Protein AF-A0A7Y3FKX3-F1 (afdb_monomer)

pLDDT: mean 92.71, std 7.8, range [54.56, 98.12]

Secondary structure (DSSP, 8-state):
-PPP-SS--HHHHHHHHT-S-EEEEE--SSSSSPPEEEEE--TTSEEE-SSS-EEE-----TT-HHHHHHHHH-EEEEEEE-SSSS--EEEEEEE---

Structure (mmCIF, N/CA/C/O backbone):
data_AF-A0A7Y3FKX3-F1
#
_entry.id   AF-A0A7Y3FKX3-F1
#
loop_
_atom_site.group_PDB
_atom_site.id
_atom_site.type_symbol
_atom_site.label_atom_id
_atom_site.label_alt_id
_atom_site.label_comp_id
_atom_site.label_asym_id
_atom_site.label_entity_id
_atom_site.label_seq_id
_atom_site.pdbx_PDB_ins_code
_atom_site.Cartn_x
_atom_site.Cartn_y
_atom_site.Cartn_z
_atom_site.occupancy
_atom_site.B_iso_or_equiv
_atom_site.auth_seq_id
_atom_site.auth_comp_id
_atom_site.auth_asym_id
_atom_site.auth_atom_id
_atom_site.pdbx_PDB_model_num
ATOM 1 N N . MET A 1 1 ? 10.418 -5.904 18.508 1.00 62.41 1 MET A N 1
ATOM 2 C CA . MET A 1 1 ? 10.493 -6.818 17.346 1.00 62.41 1 MET A CA 1
ATOM 3 C C . MET A 1 1 ? 9.145 -6.772 16.635 1.00 62.41 1 MET A C 1
ATOM 5 O O . MET A 1 1 ? 8.134 -6.695 17.326 1.00 62.41 1 MET A O 1
ATOM 9 N N . ALA A 1 2 ? 9.111 -6.698 15.302 1.00 84.75 2 ALA A N 1
ATOM 10 C CA . ALA A 1 2 ? 7.844 -6.645 14.566 1.00 84.75 2 ALA A CA 1
ATOM 11 C C . ALA A 1 2 ? 7.113 -7.995 14.665 1.00 84.75 2 ALA A C 1
ATOM 13 O O . ALA A 1 2 ? 7.761 -9.039 14.673 1.00 84.75 2 ALA A O 1
ATOM 14 N N . LYS A 1 3 ? 5.780 -7.971 14.762 1.00 92.81 3 LYS A N 1
ATOM 15 C CA . LYS A 1 3 ? 4.945 -9.178 14.762 1.00 92.81 3 LYS A CA 1
ATOM 16 C C . LYS A 1 3 ? 4.400 -9.414 13.356 1.00 92.81 3 LYS A C 1
ATOM 18 O O . LYS A 1 3 ? 3.766 -8.520 12.800 1.00 92.81 3 LYS A O 1
ATOM 23 N N . THR A 1 4 ? 4.618 -10.613 12.831 1.00 94.56 4 THR A N 1
ATOM 24 C CA . THR A 1 4 ? 3.980 -11.090 11.599 1.00 94.56 4 THR A CA 1
ATOM 25 C C . THR A 1 4 ? 2.618 -11.695 11.933 1.00 94.56 4 THR A C 1
ATOM 27 O O . THR A 1 4 ? 2.435 -12.277 13.004 1.00 94.56 4 THR A O 1
ATOM 30 N N . PHE A 1 5 ? 1.658 -11.524 11.031 1.00 93.56 5 PHE A N 1
ATOM 31 C CA . PHE A 1 5 ? 0.312 -12.079 11.134 1.00 93.56 5 PHE A CA 1
ATOM 32 C C . PHE A 1 5 ? 0.026 -12.889 9.870 1.00 93.56 5 PHE A C 1
ATOM 34 O O . PHE A 1 5 ? 0.423 -12.469 8.786 1.00 93.56 5 PHE A O 1
ATOM 41 N N . ASP A 1 6 ? -0.692 -14.003 10.002 1.00 92.12 6 ASP A N 1
ATOM 42 C CA . ASP A 1 6 ? -1.045 -14.867 8.865 1.00 92.12 6 ASP A CA 1
ATOM 43 C C . ASP A 1 6 ? -2.198 -14.315 8.008 1.00 92.12 6 ASP A C 1
ATOM 45 O O . ASP A 1 6 ? -2.530 -14.897 6.972 1.00 92.12 6 ASP A O 1
ATOM 49 N N . GLY A 1 7 ? -2.820 -13.214 8.446 1.00 95.06 7 GLY A N 1
ATOM 50 C CA . GLY A 1 7 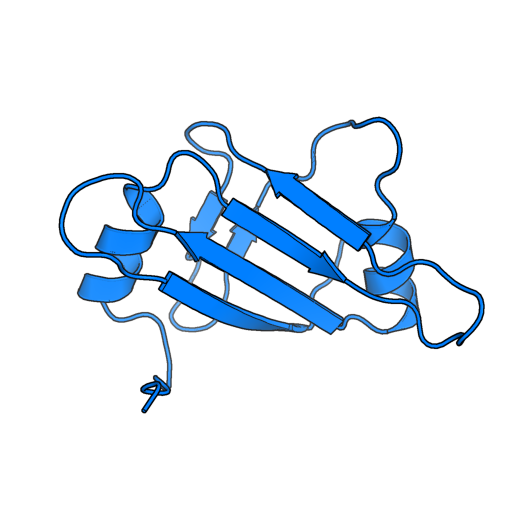? -3.924 -12.550 7.762 1.00 95.06 7 GLY A CA 1
ATOM 51 C C . GLY A 1 7 ? -4.502 -11.355 8.528 1.00 95.06 7 GLY A C 1
ATOM 52 O O . GLY A 1 7 ? -4.039 -10.981 9.616 1.00 95.06 7 GLY A O 1
ATOM 53 N N . PHE A 1 8 ? -5.536 -10.748 7.952 1.00 96.94 8 PHE A N 1
ATOM 54 C CA . PHE A 1 8 ? -6.210 -9.564 8.480 1.00 96.94 8 PHE A CA 1
ATOM 55 C C . PHE A 1 8 ? -7.230 -9.904 9.572 1.00 96.94 8 PHE A C 1
ATOM 57 O O . PHE A 1 8 ? -8.416 -10.087 9.313 1.00 96.94 8 PHE A O 1
ATOM 64 N N . SER A 1 9 ? -6.785 -9.895 10.830 1.00 95.44 9 SER A N 1
ATOM 65 C CA . SER A 1 9 ? -7.710 -9.894 11.977 1.00 95.44 9 SER A CA 1
ATOM 66 C C . SER A 1 9 ? -8.609 -8.648 12.000 1.00 95.44 9 SER A C 1
ATOM 68 O O . SER A 1 9 ? -8.194 -7.580 11.540 1.00 95.44 9 SER A O 1
ATOM 70 N N . ASP A 1 10 ? -9.760 -8.723 12.670 1.00 96.06 10 ASP A N 1
ATOM 71 C CA . ASP A 1 10 ? -10.676 -7.582 12.864 1.00 96.06 10 ASP A CA 1
ATOM 72 C C . ASP A 1 10 ? -9.983 -6.345 13.447 1.00 96.06 10 ASP A C 1
ATOM 74 O O . ASP A 1 10 ? -10.253 -5.210 13.059 1.00 96.06 10 ASP A O 1
ATOM 78 N N . LYS A 1 11 ? -9.016 -6.549 14.351 1.00 94.44 11 LYS A N 1
ATOM 79 C CA . LYS A 1 11 ? -8.232 -5.453 14.940 1.00 94.44 11 LYS A CA 1
ATOM 80 C C . LYS A 1 11 ? -7.331 -4.758 13.917 1.00 94.44 11 LYS A C 1
ATOM 82 O O . LYS A 1 11 ? -7.098 -3.556 14.049 1.00 94.44 11 LYS A O 1
ATOM 87 N N . LEU A 1 12 ? -6.794 -5.500 12.944 1.00 95.56 12 LEU A N 1
ATOM 88 C CA . LEU A 1 12 ? -5.994 -4.941 11.852 1.00 95.56 12 LEU A CA 1
ATOM 89 C C . LEU A 1 12 ? -6.888 -4.223 10.845 1.00 95.56 12 LEU A C 1
ATOM 91 O O . LEU A 1 12 ? -6.581 -3.084 10.509 1.00 95.56 12 LEU A O 1
ATOM 95 N N . ARG A 1 13 ? -8.012 -4.836 10.453 1.00 96.25 13 ARG A N 1
ATOM 96 C CA . ARG A 1 13 ? -9.022 -4.226 9.571 1.00 96.25 13 ARG A CA 1
ATOM 97 C C . ARG A 1 13 ? -9.491 -2.883 10.131 1.00 96.25 13 ARG A C 1
ATOM 99 O O . ARG A 1 13 ? -9.282 -1.849 9.512 1.00 96.25 13 ARG A O 1
ATOM 106 N N . ALA A 1 14 ? -9.937 -2.870 11.388 1.00 95.19 14 ALA A N 1
ATOM 107 C CA . ALA A 1 14 ? -10.375 -1.649 12.057 1.00 95.19 14 ALA A CA 1
ATOM 108 C C . ALA A 1 14 ? -9.266 -0.589 12.178 1.00 95.19 14 ALA A C 1
ATOM 110 O O . ALA A 1 14 ? -9.551 0.605 12.215 1.00 95.19 14 ALA A O 1
ATOM 111 N N . PHE A 1 15 ? -7.997 -0.994 12.301 1.00 95.62 15 PHE A N 1
ATOM 112 C CA . PHE A 1 15 ? -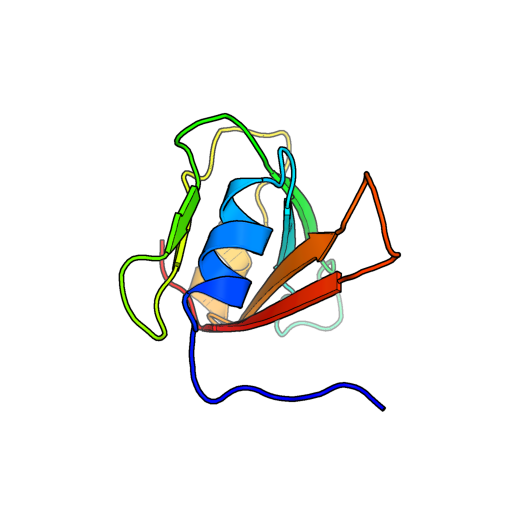6.884 -0.045 12.290 1.00 95.62 15 PHE A CA 1
ATOM 113 C C . PHE A 1 15 ? -6.672 0.564 10.902 1.00 95.62 15 PHE A C 1
ATOM 115 O O . PHE A 1 15 ? -6.519 1.781 10.812 1.00 95.62 15 PHE A O 1
ATOM 122 N N . ILE A 1 16 ? -6.676 -0.265 9.859 1.00 95.31 16 ILE A N 1
ATOM 123 C CA . ILE A 1 16 ? -6.508 0.137 8.461 1.00 95.31 16 ILE A CA 1
ATOM 124 C C . ILE A 1 16 ? -7.623 1.103 8.040 1.00 95.31 16 ILE A C 1
ATOM 126 O O . ILE A 1 16 ? -7.315 2.194 7.567 1.00 95.31 16 ILE A O 1
ATOM 130 N N . ASP A 1 17 ? -8.884 0.781 8.338 1.00 93.38 17 ASP A N 1
ATOM 131 C CA . ASP A 1 17 ? -10.057 1.584 7.949 1.00 93.38 17 ASP A CA 1
ATOM 132 C C . ASP A 1 17 ? -10.067 3.001 8.542 1.00 93.38 17 ASP A C 1
ATOM 134 O O . ASP A 1 17 ? -10.682 3.921 7.999 1.00 93.38 17 ASP A O 1
ATOM 138 N N . ARG A 1 18 ? -9.380 3.211 9.673 1.00 93.88 18 ARG A N 1
ATOM 139 C CA . ARG A 1 18 ? -9.260 4.543 10.283 1.00 93.88 18 ARG A CA 1
ATOM 140 C C . ARG A 1 18 ? -8.248 5.439 9.575 1.00 93.88 18 ARG A C 1
ATOM 142 O O . ARG A 1 18 ? -8.307 6.655 9.762 1.00 93.88 18 ARG A O 1
ATOM 149 N N . GLN A 1 19 ? -7.323 4.882 8.796 1.00 94.94 19 GLN A N 1
ATOM 150 C CA . GLN A 1 19 ? -6.267 5.678 8.182 1.00 94.94 19 GLN A CA 1
ATOM 151 C C . GLN A 1 19 ? -6.790 6.409 6.947 1.00 94.94 19 GLN A C 1
ATOM 153 O O . GLN A 1 19 ? -7.372 5.816 6.045 1.00 94.94 19 GLN A O 1
ATOM 158 N N . LYS A 1 20 ? -6.570 7.726 6.903 1.00 93.12 20 LYS A N 1
ATOM 159 C CA . LYS A 1 20 ? -6.959 8.573 5.761 1.00 93.12 20 LYS A CA 1
ATOM 160 C C . LYS A 1 20 ? -5.957 8.521 4.609 1.00 93.12 20 LYS A C 1
ATOM 162 O O . LYS A 1 20 ? -6.300 8.875 3.487 1.00 93.12 20 LYS A O 1
ATOM 167 N N . VAL A 1 21 ? -4.735 8.087 4.901 1.00 94.81 21 VAL A N 1
ATOM 168 C CA . VAL A 1 21 ? -3.638 7.945 3.949 1.00 94.81 21 VAL A CA 1
ATOM 169 C C . VAL A 1 21 ? -2.924 6.620 4.196 1.00 94.81 21 VAL A C 1
ATOM 171 O O . VAL A 1 21 ? -2.768 6.178 5.337 1.00 94.81 21 VAL A O 1
ATOM 174 N N . PHE A 1 22 ? -2.477 6.002 3.115 1.00 95.81 22 PHE A N 1
ATOM 175 C CA . PHE A 1 22 ? -1.593 4.849 3.090 1.00 95.81 22 PHE A CA 1
ATOM 176 C C . PHE A 1 22 ? -0.490 5.092 2.063 1.00 95.81 22 PHE A C 1
ATOM 178 O O . PHE A 1 22 ? -0.589 5.969 1.209 1.00 95.81 22 PHE A O 1
ATOM 185 N N . PHE A 1 23 ? 0.594 4.338 2.164 1.00 96.31 23 PHE A N 1
ATOM 186 C CA . PHE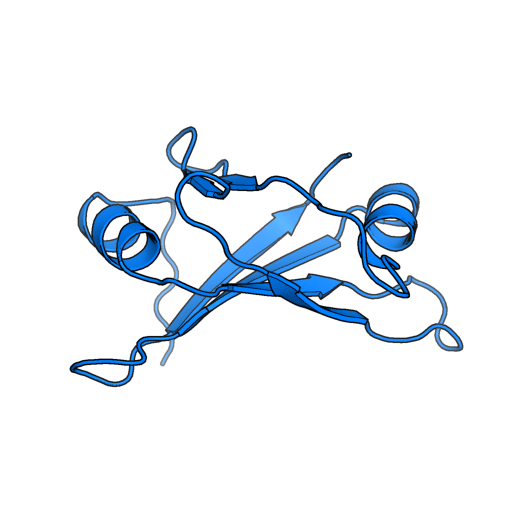 A 1 23 ? 1.768 4.513 1.320 1.00 96.31 23 PHE A CA 1
ATOM 187 C C . PHE A 1 23 ? 1.984 3.258 0.498 1.00 96.31 23 PHE A C 1
ATOM 189 O O . PHE A 1 23 ? 2.055 2.165 1.056 1.00 96.31 23 PHE A O 1
ATOM 196 N N . VAL A 1 24 ? 2.102 3.422 -0.813 1.00 96.00 24 VAL A N 1
ATOM 197 C CA . VAL A 1 24 ? 2.392 2.329 -1.739 1.00 96.00 24 VAL A CA 1
ATOM 198 C C . VAL A 1 24 ? 3.840 2.443 -2.175 1.00 96.00 24 VAL A C 1
ATOM 200 O O . VAL A 1 24 ? 4.242 3.483 -2.697 1.00 96.00 24 VAL A O 1
ATOM 203 N N . ALA A 1 25 ? 4.606 1.379 -1.957 1.00 96.94 25 ALA A N 1
ATOM 204 C CA . ALA A 1 25 ? 5.991 1.263 -2.376 1.00 96.94 25 ALA A CA 1
ATOM 205 C C . ALA A 1 25 ? 6.154 0.125 -3.388 1.00 96.94 25 ALA A C 1
ATOM 207 O O . ALA A 1 25 ? 5.677 -0.990 -3.163 1.00 96.94 25 ALA A O 1
ATOM 208 N N . THR A 1 26 ? 6.864 0.407 -4.477 1.00 96.62 26 THR A N 1
ATOM 209 C CA . THR A 1 26 ? 7.243 -0.560 -5.518 1.00 96.62 26 THR A CA 1
ATOM 210 C C . THR A 1 26 ? 8.655 -0.255 -6.011 1.00 96.62 26 THR A C 1
ATOM 212 O O . THR A 1 26 ? 9.172 0.843 -5.798 1.00 96.62 26 THR A O 1
ATOM 215 N N . ALA A 1 27 ? 9.301 -1.223 -6.652 1.00 96.62 27 ALA A N 1
ATOM 216 C CA . ALA A 1 27 ? 10.615 -1.030 -7.252 1.00 96.62 27 ALA A CA 1
ATOM 217 C C . ALA A 1 27 ? 10.764 -1.906 -8.504 1.00 96.62 27 ALA A C 1
ATOM 219 O O . ALA A 1 27 ? 10.244 -3.033 -8.510 1.00 96.62 27 ALA A O 1
ATOM 220 N N . PRO A 1 28 ? 11.499 -1.434 -9.521 1.00 96.44 28 PRO A N 1
ATOM 221 C CA . PRO A 1 28 ? 11.804 -2.229 -10.698 1.00 96.44 28 PRO A CA 1
ATOM 222 C C . PRO A 1 28 ? 12.824 -3.332 -10.364 1.00 96.44 28 PRO A C 1
ATOM 224 O O . PRO A 1 28 ? 13.398 -3.375 -9.269 1.00 96.44 28 PRO A O 1
ATOM 227 N N . LEU A 1 29 ? 13.031 -4.265 -11.293 1.00 96.25 29 LEU A N 1
ATOM 228 C CA . LEU A 1 29 ? 14.114 -5.254 -11.222 1.00 96.25 29 LEU A CA 1
ATOM 229 C C . LEU A 1 29 ? 15.467 -4.647 -11.611 1.00 96.25 29 LEU A C 1
ATOM 231 O O . LEU A 1 29 ? 16.495 -5.060 -11.071 1.00 96.25 29 LEU A O 1
ATOM 235 N N . GLY A 1 30 ? 15.460 -3.680 -12.533 1.00 94.81 30 GLY A N 1
ATOM 236 C CA . GLY A 1 30 ? 16.648 -2.942 -12.957 1.00 94.81 30 GLY A CA 1
ATOM 237 C C . GLY A 1 30 ? 17.229 -2.083 -11.833 1.00 94.81 30 GLY A C 1
ATOM 238 O O . GLY A 1 30 ? 16.500 -1.463 -11.060 1.00 94.81 30 GLY A O 1
ATOM 239 N N . SER A 1 31 ? 18.558 -2.038 -11.739 1.00 93.88 31 SER A N 1
ATOM 240 C CA . SER A 1 31 ? 19.277 -1.250 -10.726 1.00 93.88 31 SER A CA 1
ATOM 241 C C . SER A 1 31 ? 19.349 0.248 -11.037 1.00 93.88 31 SER A C 1
ATOM 243 O O . SER A 1 31 ? 19.741 1.034 -10.180 1.00 93.88 31 SER A O 1
ATOM 245 N N . ASP A 1 32 ? 19.039 0.627 -12.272 1.00 93.94 32 ASP A N 1
ATOM 246 C CA . ASP A 1 32 ? 18.999 1.994 -12.791 1.00 93.94 32 ASP A CA 1
ATOM 247 C C . ASP A 1 32 ? 17.617 2.651 -12.650 1.00 93.94 32 ASP A C 1
ATOM 249 O O . ASP A 1 32 ? 17.511 3.877 -12.682 1.00 93.94 32 ASP A O 1
ATOM 253 N N . GLY A 1 33 ? 16.566 1.849 -12.460 1.00 90.38 33 GLY A N 1
ATOM 254 C CA . GLY A 1 33 ? 15.208 2.334 -12.250 1.00 90.38 33 GLY A CA 1
ATOM 255 C C . GLY A 1 33 ? 14.973 2.918 -10.850 1.00 90.38 33 GLY A C 1
ATOM 256 O O . GLY A 1 33 ? 15.701 2.657 -9.889 1.00 90.38 33 GLY A O 1
ATOM 257 N N . HIS A 1 34 ? 13.922 3.727 -10.717 1.00 91.69 34 HIS A N 1
ATOM 258 C CA . HIS A 1 34 ? 13.612 4.415 -9.466 1.00 91.69 34 HIS A CA 1
ATOM 259 C C . HIS A 1 34 ? 12.753 3.565 -8.530 1.00 91.69 34 HIS A C 1
ATOM 261 O O . HIS A 1 34 ? 11.719 3.024 -8.915 1.00 91.69 34 HIS A O 1
ATOM 267 N N . VAL A 1 35 ? 13.120 3.532 -7.248 1.00 95.06 35 VAL A N 1
ATOM 268 C CA . VAL A 1 35 ? 12.185 3.099 -6.204 1.00 95.06 35 VAL A CA 1
ATOM 269 C C . VAL A 1 35 ? 11.031 4.096 -6.161 1.00 95.06 35 VAL A C 1
ATOM 271 O O . VAL A 1 35 ? 11.249 5.294 -5.984 1.00 95.06 35 VAL A O 1
ATOM 274 N N . ASN A 1 36 ? 9.806 3.596 -6.290 1.00 93.88 36 ASN A N 1
ATOM 275 C CA . ASN A 1 36 ? 8.609 4.417 -6.234 1.00 93.88 36 ASN A CA 1
ATOM 276 C C . ASN A 1 36 ? 7.961 4.333 -4.849 1.00 93.88 36 ASN A C 1
ATOM 278 O O . ASN A 1 36 ? 7.780 3.246 -4.295 1.00 93.88 36 ASN A O 1
ATOM 282 N N . LEU A 1 37 ? 7.569 5.486 -4.312 1.00 94.56 37 LEU A N 1
ATOM 283 C CA . LEU A 1 37 ? 6.813 5.614 -3.071 1.00 94.56 37 LEU A CA 1
ATOM 284 C C . LEU A 1 37 ? 5.782 6.724 -3.243 1.00 94.56 37 LEU A C 1
ATOM 286 O O . LEU A 1 37 ? 6.137 7.873 -3.484 1.00 94.56 37 LEU A O 1
ATOM 290 N N . SER A 1 38 ? 4.504 6.393 -3.085 1.00 91.81 38 SER A N 1
ATOM 291 C CA . SER A 1 38 ? 3.418 7.360 -3.248 1.00 91.81 38 SER A CA 1
ATOM 292 C C . SER A 1 38 ? 2.447 7.314 -2.070 1.00 91.81 38 SER A C 1
ATOM 294 O O . SER A 1 38 ? 1.992 6.222 -1.711 1.00 91.81 38 SER A O 1
ATOM 296 N N . PRO A 1 39 ? 2.074 8.470 -1.484 1.00 93.38 39 PRO A N 1
ATOM 297 C CA . PRO A 1 39 ? 0.905 8.537 -0.627 1.00 93.38 39 PRO A CA 1
ATOM 298 C C . PRO A 1 39 ? -0.350 8.361 -1.487 1.00 93.38 39 PRO A C 1
ATOM 300 O O . PRO A 1 39 ? -0.488 8.944 -2.563 1.00 93.38 39 PRO A O 1
ATOM 303 N N . LYS A 1 40 ? -1.271 7.541 -1.003 1.00 92.88 40 LYS A N 1
ATOM 304 C CA . LYS A 1 40 ? -2.586 7.295 -1.584 1.00 92.88 40 LYS A CA 1
ATOM 305 C C . LYS A 1 40 ? -3.612 7.421 -0.468 1.00 92.88 40 LYS A C 1
ATOM 307 O O . LYS A 1 40 ? -3.304 7.212 0.703 1.00 92.88 40 LYS A O 1
ATOM 312 N N . GLY A 1 41 ? -4.832 7.791 -0.812 1.00 86.50 41 GLY A N 1
ATOM 313 C CA . GLY A 1 41 ? -5.862 7.992 0.193 1.00 86.50 41 GLY A CA 1
ATOM 314 C C . GLY A 1 41 ? -7.013 8.809 -0.348 1.00 86.50 41 GLY A C 1
ATOM 315 O O . GLY A 1 41 ? -6.811 9.796 -1.045 1.00 86.50 41 GLY A O 1
ATOM 316 N N . LEU A 1 42 ? -8.212 8.349 -0.038 1.00 87.62 42 LEU A N 1
ATOM 317 C CA . LEU A 1 42 ? -9.499 9.008 -0.187 1.00 87.62 42 LEU A CA 1
ATOM 318 C C . LEU A 1 42 ? -10.504 8.057 0.483 1.00 87.62 42 LEU A C 1
ATOM 320 O O . LEU A 1 42 ? -10.304 6.839 0.512 1.00 87.62 42 LEU A O 1
ATOM 324 N N . ALA A 1 43 ? -11.564 8.586 1.090 1.00 87.62 43 ALA A N 1
ATOM 325 C CA . ALA A 1 43 ? -12.569 7.720 1.701 1.00 87.62 43 ALA A CA 1
ATOM 326 C C . ALA A 1 43 ? -13.198 6.804 0.632 1.00 87.62 43 ALA A C 1
ATOM 328 O O . ALA A 1 43 ? -13.604 7.281 -0.424 1.00 87.62 43 ALA A O 1
ATOM 329 N N . GLY A 1 44 ? -13.270 5.499 0.910 1.00 89.81 44 GLY A N 1
ATOM 330 C CA . GLY A 1 44 ? -13.867 4.511 0.004 1.00 89.81 44 GLY A CA 1
ATOM 331 C C . GLY A 1 44 ? -12.955 4.004 -1.118 1.00 89.81 44 GLY A C 1
ATOM 332 O O . GLY A 1 44 ? -13.426 3.279 -1.985 1.00 89.81 44 GLY A O 1
ATOM 333 N N . THR A 1 45 ? -11.664 4.351 -1.122 1.00 92.62 45 THR A N 1
ATOM 334 C CA . THR A 1 45 ? -10.740 3.969 -2.209 1.00 92.62 45 THR A CA 1
ATOM 335 C C . THR A 1 45 ? -9.728 2.910 -1.810 1.00 92.62 45 THR A C 1
ATOM 337 O O . THR A 1 45 ? -8.775 2.668 -2.545 1.00 92.62 45 THR A O 1
ATOM 340 N N . PHE A 1 46 ? -9.912 2.310 -0.640 1.00 95.56 46 PHE A N 1
ATOM 341 C CA . PHE A 1 46 ? -9.147 1.185 -0.129 1.00 95.56 46 PHE A CA 1
ATOM 342 C C . PHE A 1 46 ? -10.121 0.206 0.529 1.00 95.56 46 PHE A C 1
ATOM 344 O O . PHE A 1 46 ? -11.042 0.641 1.222 1.00 95.56 46 PHE A O 1
ATOM 351 N N . ALA A 1 47 ? -9.907 -1.094 0.341 1.00 95.56 47 ALA A N 1
ATOM 352 C CA . ALA A 1 47 ? -10.676 -2.145 0.988 1.00 95.56 47 ALA A CA 1
ATOM 353 C C . ALA A 1 47 ? -9.799 -3.359 1.317 1.00 95.56 47 ALA A C 1
ATOM 355 O O . ALA A 1 47 ? -8.931 -3.749 0.536 1.00 95.56 47 ALA A O 1
ATOM 356 N N . VAL A 1 48 ? -10.073 -3.993 2.457 1.00 96.88 48 VAL A N 1
ATOM 357 C CA . VAL A 1 48 ? -9.605 -5.353 2.748 1.00 96.88 48 VAL A CA 1
ATOM 358 C C . VAL A 1 48 ? -10.683 -6.324 2.262 1.00 96.88 48 VAL A C 1
ATOM 360 O O . VAL A 1 48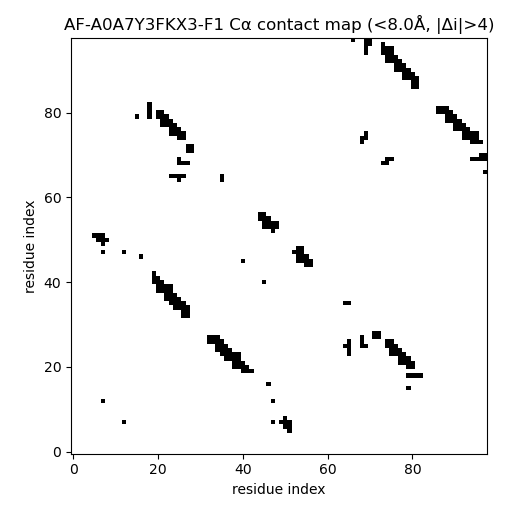 ? -11.760 -6.377 2.852 1.00 96.88 48 VAL A O 1
ATOM 363 N N . LEU A 1 49 ? -10.411 -7.059 1.181 1.00 96.50 49 LEU A N 1
ATOM 364 C CA . LEU A 1 49 ? -11.403 -7.896 0.494 1.00 96.50 49 LEU A CA 1
ATOM 365 C C . LEU A 1 49 ? -11.648 -9.229 1.211 1.00 96.50 49 LEU A C 1
ATOM 367 O O . LEU A 1 49 ? -12.787 -9.662 1.346 1.00 96.50 49 LEU A O 1
ATOM 371 N N . ASP A 1 50 ? -10.583 -9.854 1.708 1.00 96.25 50 ASP A N 1
ATOM 372 C CA . ASP A 1 50 ? -10.623 -11.113 2.457 1.00 96.25 50 ASP A CA 1
ATOM 373 C C . ASP A 1 50 ? -9.471 -11.151 3.478 1.00 96.25 50 ASP A C 1
ATOM 375 O O . ASP A 1 50 ? -8.937 -10.106 3.848 1.00 96.25 50 ASP A O 1
ATOM 379 N N . ASP A 1 51 ? -9.127 -12.309 4.038 1.00 96.50 51 ASP A N 1
ATOM 380 C CA . ASP A 1 51 ? -8.091 -12.422 5.074 1.00 96.50 51 ASP A CA 1
ATOM 381 C C . ASP A 1 51 ? -6.660 -12.165 4.580 1.00 96.50 51 ASP A C 1
ATOM 383 O O . ASP A 1 51 ? -5.759 -12.006 5.407 1.00 96.50 51 ASP A O 1
ATOM 387 N N . ARG A 1 52 ? -6.429 -12.090 3.267 1.00 96.69 52 ARG A N 1
ATOM 388 C CA . ARG A 1 52 ? -5.106 -11.908 2.645 1.00 96.69 52 ARG A CA 1
ATOM 389 C C . ARG A 1 52 ? -5.087 -10.951 1.457 1.00 96.69 52 ARG A C 1
ATOM 391 O O . ARG A 1 52 ? -4.001 -10.605 0.999 1.00 96.69 52 ARG A O 1
ATOM 398 N N . THR A 1 53 ? -6.241 -10.471 1.015 1.00 97.56 53 THR A N 1
ATOM 399 C CA . THR A 1 53 ? -6.364 -9.619 -0.166 1.00 97.56 53 THR A CA 1
ATOM 400 C C . THR A 1 53 ? -6.795 -8.209 0.213 1.00 97.56 53 THR A C 1
ATOM 402 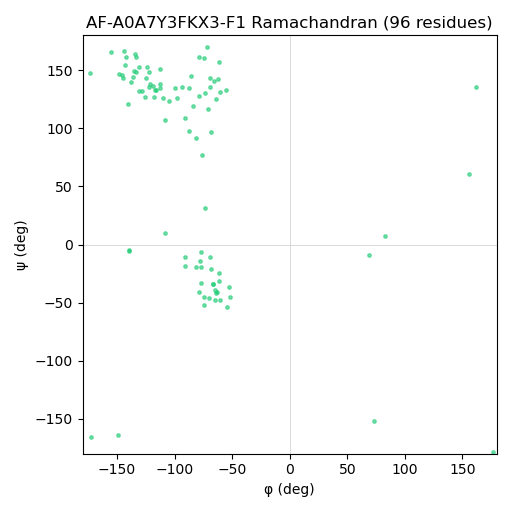O O . THR A 1 53 ? -7.730 -7.999 0.990 1.00 97.56 53 THR A O 1
ATOM 405 N N . ILE A 1 54 ? -6.122 -7.225 -0.375 1.00 97.50 54 ILE A N 1
ATOM 406 C CA . ILE A 1 54 ? -6.482 -5.809 -0.308 1.00 97.50 54 ILE A CA 1
ATOM 407 C C . ILE A 1 54 ? -6.648 -5.271 -1.723 1.00 97.50 54 ILE A C 1
ATOM 409 O O . ILE A 1 54 ? -6.006 -5.758 -2.649 1.00 97.50 54 ILE A O 1
ATOM 413 N N . ALA A 1 55 ? -7.470 -4.244 -1.879 1.00 96.75 55 ALA A N 1
ATOM 414 C CA . ALA A 1 55 ? -7.604 -3.506 -3.123 1.00 96.75 55 ALA A CA 1
ATOM 415 C C . ALA A 1 55 ? -7.623 -2.010 -2.837 1.00 96.75 55 ALA A C 1
ATOM 417 O O . ALA A 1 55 ? -8.096 -1.563 -1.790 1.00 96.75 55 ALA A O 1
ATOM 418 N N . TYR A 1 56 ? -7.117 -1.226 -3.780 1.00 95.00 56 TYR A N 1
ATOM 419 C CA . TYR A 1 56 ? -7.245 0.219 -3.747 1.00 95.00 56 TYR A CA 1
ATOM 420 C C . TYR A 1 56 ? -7.437 0.766 -5.156 1.00 95.00 56 TYR A C 1
ATOM 422 O O . TYR A 1 56 ? -7.023 0.148 -6.132 1.00 95.00 56 TYR A O 1
ATOM 430 N N . LEU A 1 57 ? -8.072 1.930 -5.259 1.00 92.38 57 LEU A N 1
ATOM 431 C CA . LEU A 1 57 ? -8.225 2.617 -6.536 1.00 92.38 57 LEU A CA 1
ATOM 432 C C . LEU A 1 57 ? -6.971 3.438 -6.824 1.00 92.38 57 LEU A C 1
ATOM 434 O O . LEU A 1 57 ? -6.621 4.341 -6.056 1.00 92.38 57 LEU A O 1
ATOM 438 N N . ASP A 1 58 ? -6.299 3.128 -7.930 1.00 87.25 58 ASP A N 1
ATOM 439 C CA . ASP A 1 58 ? -5.144 3.893 -8.380 1.00 87.25 58 ASP A CA 1
ATOM 440 C C . ASP A 1 58 ? -5.596 5.069 -9.253 1.00 87.25 58 ASP A C 1
ATOM 442 O O . ASP A 1 58 ? -5.911 4.923 -10.433 1.00 87.25 58 ASP A O 1
ATOM 446 N N . PHE A 1 59 ? -5.690 6.250 -8.644 1.00 81.56 59 PHE A N 1
ATOM 447 C CA . PHE A 1 59 ? -6.044 7.472 -9.363 1.00 81.56 59 PHE A CA 1
ATOM 448 C C . PHE A 1 59 ? -4.862 8.052 -10.134 1.00 81.56 59 PHE A C 1
ATOM 450 O O . PHE A 1 59 ? -3.691 7.808 -9.832 1.00 81.56 59 PHE A O 1
ATOM 457 N N . THR A 1 60 ? -5.196 8.916 -11.089 1.00 70.94 60 THR A N 1
ATOM 458 C CA . THR A 1 60 ? -4.238 9.704 -11.859 1.00 70.94 60 THR A CA 1
ATOM 459 C C . THR A 1 60 ? -3.327 10.525 -10.945 1.00 70.94 60 THR A C 1
ATOM 461 O O . THR A 1 60 ? -3.795 11.228 -10.050 1.00 70.94 60 THR A O 1
ATOM 464 N N . GLY A 1 61 ? -2.027 10.478 -11.213 1.00 65.06 61 GLY A N 1
ATOM 465 C CA . GLY A 1 61 ? -0.999 11.274 -10.551 1.00 65.06 61 GLY A CA 1
ATOM 466 C C . GLY A 1 61 ? 0.206 11.434 -11.474 1.00 65.06 61 GLY A C 1
ATOM 467 O O . GLY A 1 61 ? 0.324 10.730 -12.475 1.00 65.06 61 GLY A O 1
ATOM 468 N N . SER A 1 62 ? 1.100 12.360 -11.149 1.00 54.56 62 SER A N 1
ATOM 469 C CA . SER A 1 62 ? 2.208 12.820 -11.999 1.00 54.56 62 SER A CA 1
ATOM 470 C C . SER A 1 62 ? 3.391 11.839 -12.142 1.00 54.56 62 SER A C 1
ATOM 472 O O . SER A 1 62 ? 4.523 12.272 -12.323 1.00 54.56 62 SER A O 1
ATOM 474 N N . GLY A 1 63 ? 3.146 10.524 -12.084 1.00 63.09 63 GLY A N 1
ATOM 475 C CA . GLY A 1 63 ? 4.188 9.495 -12.212 1.00 63.09 63 GLY A CA 1
ATOM 476 C C . GLY A 1 63 ? 3.823 8.166 -11.551 1.00 63.09 63 GLY A C 1
ATOM 477 O O . GLY A 1 63 ? 4.485 7.743 -10.608 1.00 63.09 63 GLY A O 1
ATOM 478 N N . VAL A 1 64 ? 2.744 7.509 -11.993 1.00 74.94 64 VAL A N 1
ATOM 479 C CA . VAL A 1 64 ? 2.352 6.186 -11.466 1.00 74.94 64 VAL A CA 1
ATOM 480 C C . VAL A 1 64 ? 3.267 5.090 -12.036 1.00 74.94 64 VAL A C 1
ATOM 482 O O . VAL A 1 64 ? 2.903 4.319 -12.916 1.00 74.94 64 VAL A O 1
ATOM 485 N N . GLU A 1 65 ? 4.480 5.004 -11.489 1.00 90.56 65 GLU A N 1
ATOM 486 C CA . GLU A 1 65 ? 5.434 3.912 -11.754 1.00 90.56 65 GLU A CA 1
ATOM 487 C C . GLU A 1 65 ? 4.955 2.573 -11.170 1.00 90.56 65 GLU A C 1
ATOM 489 O O . GLU A 1 65 ? 5.349 1.502 -11.625 1.00 90.56 65 GLU A O 1
ATOM 494 N N . THR 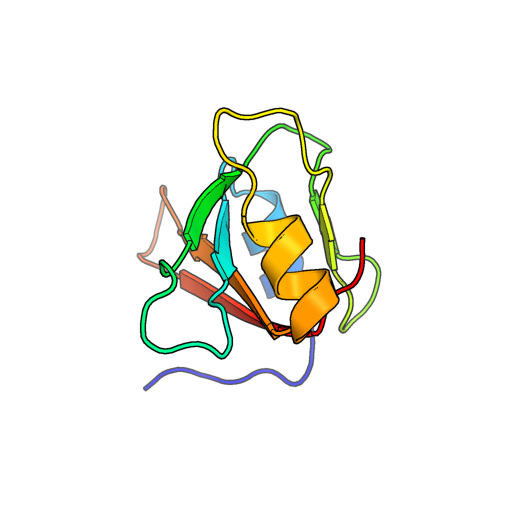A 1 66 ? 4.049 2.607 -10.183 1.00 93.38 66 THR A N 1
ATOM 495 C CA . THR A 1 66 ? 3.481 1.400 -9.559 1.00 93.38 66 THR A CA 1
ATOM 496 C C . THR A 1 66 ? 2.918 0.425 -10.593 1.00 93.38 66 THR A C 1
ATOM 498 O O . THR A 1 66 ? 3.215 -0.762 -10.514 1.00 93.38 66 THR A O 1
ATOM 501 N N . ILE A 1 67 ? 2.165 0.909 -11.587 1.00 92.62 67 ILE A N 1
ATOM 502 C CA . ILE A 1 67 ? 1.587 0.062 -12.645 1.00 92.62 67 ILE A CA 1
ATOM 503 C C . ILE A 1 67 ? 2.694 -0.608 -13.472 1.00 92.62 67 ILE A C 1
ATOM 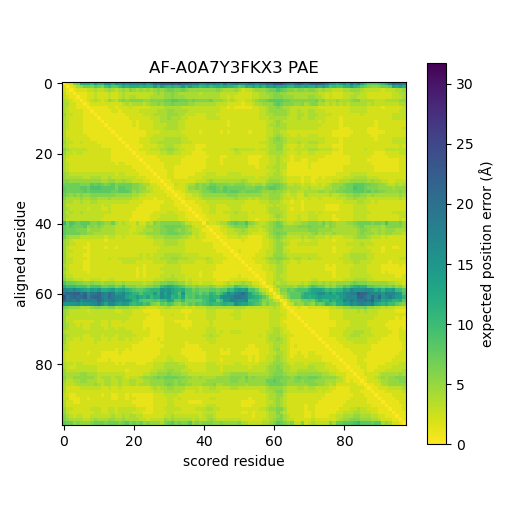505 O O . ILE A 1 67 ? 2.583 -1.789 -13.800 1.00 92.62 67 ILE A O 1
ATOM 509 N N . ALA A 1 68 ? 3.767 0.120 -13.799 1.00 93.06 68 ALA A N 1
ATOM 510 C CA . ALA A 1 68 ? 4.892 -0.423 -14.555 1.00 93.06 68 ALA A CA 1
ATOM 511 C C . ALA A 1 68 ? 5.618 -1.522 -13.761 1.00 93.06 68 ALA A C 1
ATOM 513 O O . ALA A 1 68 ? 5.811 -2.624 -14.273 1.00 93.06 68 ALA A O 1
ATOM 514 N N . HIS A 1 69 ? 5.929 -1.269 -12.487 1.00 95.44 69 HIS A N 1
ATOM 515 C CA . HIS A 1 69 ? 6.592 -2.244 -11.617 1.00 95.44 69 HIS A CA 1
ATOM 516 C C . HIS A 1 69 ? 5.731 -3.483 -11.340 1.00 95.44 69 HIS A C 1
ATOM 518 O O . HIS A 1 69 ? 6.250 -4.599 -11.321 1.00 95.44 69 HIS A O 1
ATOM 524 N N . LEU A 1 70 ? 4.417 -3.312 -11.148 1.00 95.94 70 LEU A N 1
ATOM 525 C CA . LEU A 1 70 ? 3.497 -4.434 -10.949 1.00 95.94 70 LEU A CA 1
ATOM 526 C C . LEU A 1 70 ? 3.425 -5.326 -12.192 1.00 95.94 70 LEU A C 1
ATOM 528 O O . LEU A 1 70 ? 3.494 -6.545 -12.065 1.00 95.94 70 LEU A O 1
ATOM 532 N N . ARG A 1 71 ? 3.384 -4.738 -13.393 1.00 95.31 71 ARG A N 1
ATOM 533 C CA . ARG A 1 71 ? 3.436 -5.499 -14.653 1.00 95.31 71 ARG A CA 1
ATOM 534 C C . ARG A 1 71 ? 4.773 -6.203 -14.878 1.00 95.31 71 ARG A C 1
ATOM 536 O O . ARG A 1 71 ? 4.787 -7.275 -15.472 1.00 95.31 71 ARG A O 1
ATOM 543 N N . GLU A 1 72 ? 5.880 -5.611 -14.432 1.00 96.25 72 GLU A N 1
ATOM 544 C CA . GLU A 1 72 ? 7.213 -6.206 -14.568 1.00 96.25 72 GLU A CA 1
ATOM 545 C C . GLU A 1 72 ? 7.428 -7.363 -13.583 1.00 96.25 72 GLU A C 1
ATOM 547 O O . GLU A 1 72 ? 7.867 -8.443 -13.974 1.00 96.25 72 GLU A O 1
ATOM 552 N N . ASN A 1 73 ? 7.169 -7.131 -12.294 1.00 96.94 73 ASN A N 1
ATOM 553 C CA . ASN A 1 73 ? 7.597 -8.045 -11.236 1.00 96.94 73 ASN A CA 1
ATOM 554 C C . ASN A 1 73 ? 6.573 -8.262 -10.111 1.00 96.94 73 ASN A C 1
ATOM 556 O O . ASN A 1 73 ? 6.817 -9.074 -9.219 1.00 96.94 73 ASN A O 1
ATOM 560 N N . GLY A 1 74 ? 5.444 -7.553 -10.130 1.00 97.50 74 GLY 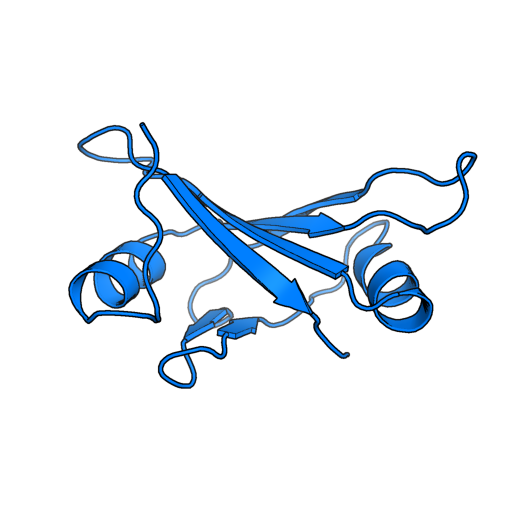A N 1
ATOM 561 C CA . GLY A 1 74 ? 4.332 -7.736 -9.197 1.00 97.50 74 GLY A CA 1
ATOM 562 C C . GLY A 1 74 ? 4.602 -7.330 -7.746 1.00 97.50 74 GLY A C 1
ATOM 563 O O . GLY A 1 74 ? 3.663 -7.303 -6.959 1.00 97.50 74 GLY A O 1
ATOM 564 N N . ARG A 1 75 ? 5.841 -7.017 -7.341 1.00 97.81 75 ARG A N 1
ATOM 565 C CA . ARG A 1 75 ? 6.182 -6.794 -5.926 1.00 97.81 75 ARG A CA 1
ATOM 566 C C . ARG A 1 75 ? 5.644 -5.459 -5.431 1.00 97.81 75 ARG A C 1
ATOM 568 O O . ARG A 1 75 ? 5.919 -4.408 -6.009 1.00 97.81 75 ARG A O 1
ATOM 575 N N . ILE A 1 76 ? 4.967 -5.494 -4.287 1.00 97.88 76 ILE A N 1
ATOM 576 C CA . ILE A 1 76 ? 4.368 -4.310 -3.674 1.00 97.88 76 ILE A CA 1
ATOM 577 C C . ILE A 1 76 ? 4.423 -4.373 -2.148 1.00 97.88 76 ILE A C 1
ATOM 579 O O . ILE A 1 76 ? 4.327 -5.434 -1.525 1.00 97.88 76 ILE A O 1
ATOM 583 N N . CYS A 1 77 ? 4.582 -3.203 -1.534 1.00 98.12 77 CYS A N 1
ATOM 584 C CA . CYS A 1 77 ? 4.380 -3.006 -0.108 1.00 98.12 77 CYS A CA 1
ATOM 585 C C . CYS A 1 77 ? 3.384 -1.868 0.106 1.00 98.12 77 CYS A C 1
ATOM 587 O O . CYS A 1 77 ? 3.581 -0.764 -0.401 1.00 98.12 77 CYS A O 1
ATOM 589 N N . VAL A 1 78 ? 2.340 -2.130 0.888 1.00 97.75 78 VAL A N 1
ATOM 590 C CA . VAL A 1 78 ? 1.381 -1.114 1.329 1.00 97.75 78 VAL A CA 1
ATOM 591 C C . VAL A 1 78 ? 1.570 -0.874 2.820 1.00 97.75 78 VAL A C 1
ATOM 593 O O . VAL A 1 78 ? 1.535 -1.813 3.614 1.00 97.75 78 VAL A O 1
ATOM 596 N N . MET A 1 79 ? 1.779 0.377 3.220 1.00 98.12 79 MET A N 1
ATOM 597 C CA . MET A 1 79 ? 2.009 0.756 4.612 1.00 98.12 79 MET A CA 1
ATOM 598 C C . MET A 1 79 ? 0.942 1.719 5.129 1.00 98.12 79 MET A C 1
ATOM 600 O O . MET A 1 79 ? 0.617 2.718 4.492 1.00 98.12 79 MET A O 1
ATOM 604 N N . PHE A 1 80 ? 0.481 1.453 6.347 1.00 97.50 80 PHE A N 1
ATOM 605 C CA . PHE A 1 80 ? -0.420 2.296 7.125 1.00 97.50 80 PHE A CA 1
ATOM 606 C C . PHE A 1 80 ? 0.313 2.843 8.344 1.00 97.50 80 PHE A C 1
ATOM 608 O O . PHE A 1 80 ? 1.027 2.094 9.018 1.00 97.50 80 PHE A O 1
ATOM 615 N N . CYS A 1 81 ? 0.092 4.118 8.657 1.00 96.88 81 CYS A N 1
ATOM 616 C CA . CYS A 1 81 ? 0.666 4.797 9.816 1.00 96.88 81 CYS A CA 1
ATOM 617 C C . CYS A 1 81 ? -0.448 5.362 10.689 1.00 96.88 81 CYS A C 1
ATOM 619 O O . CYS A 1 81 ? -1.356 5.996 10.167 1.00 96.88 81 CYS A O 1
ATOM 621 N N . ALA A 1 82 ? -0.350 5.178 12.004 1.00 96.12 82 ALA A N 1
ATOM 622 C CA . ALA A 1 82 ? -1.186 5.895 12.953 1.00 96.12 82 ALA A CA 1
ATOM 623 C C . ALA A 1 82 ? -0.756 7.366 12.998 1.00 96.12 82 ALA A C 1
ATOM 625 O O . ALA A 1 82 ? 0.365 7.666 13.410 1.00 96.12 82 ALA A O 1
ATOM 626 N N . PHE A 1 83 ? -1.651 8.266 12.598 1.00 93.69 83 PHE A N 1
ATOM 627 C CA . PHE A 1 83 ? -1.482 9.713 12.800 1.00 93.69 83 PHE A CA 1
ATOM 628 C C . PHE A 1 83 ? -2.095 10.199 14.119 1.00 93.69 83 PHE A C 1
ATOM 630 O O . PHE A 1 83 ? -1.835 11.317 14.550 1.00 93.69 83 PHE A O 1
ATOM 637 N N . GLU A 1 84 ? -2.871 9.341 14.781 1.00 93.75 84 GLU A N 1
ATOM 638 C CA . GLU A 1 84 ? -3.505 9.592 16.071 1.00 93.75 84 GLU A CA 1
ATOM 639 C C . GLU A 1 84 ? -3.304 8.388 16.999 1.00 93.75 84 GLU A C 1
ATOM 641 O O . GLU A 1 84 ? -3.272 7.233 16.558 1.00 93.75 84 GLU A O 1
ATOM 646 N N . GLY A 1 85 ? -3.218 8.648 18.305 1.00 91.81 85 GLY A N 1
ATOM 647 C CA . GLY A 1 85 ? -3.042 7.608 19.316 1.00 91.81 85 GLY A CA 1
ATOM 648 C C . GLY A 1 85 ? -1.628 7.002 19.334 1.00 91.81 85 GLY A C 1
ATOM 649 O O . GLY A 1 85 ? -0.655 7.686 19.017 1.00 91.81 85 GLY A O 1
ATOM 650 N N . PRO A 1 86 ? -1.477 5.732 19.762 1.00 92.50 86 PRO A N 1
ATOM 651 C CA . PRO A 1 86 ? -0.166 5.096 19.876 1.00 92.50 86 PRO A CA 1
ATOM 652 C C . PRO A 1 86 ? 0.556 4.984 18.523 1.00 92.50 86 PRO A C 1
ATOM 654 O O . PRO A 1 86 ? -0.086 4.636 17.528 1.00 92.50 86 PRO A O 1
ATOM 657 N N . PRO A 1 87 ? 1.891 5.165 18.482 1.00 92.56 87 PRO A N 1
ATOM 658 C CA . PRO A 1 87 ? 2.667 5.117 17.246 1.00 92.56 87 PRO A CA 1
ATOM 659 C C . PRO A 1 87 ? 2.694 3.689 16.690 1.00 92.56 87 PRO A C 1
ATOM 661 O O . PRO A 1 87 ? 3.479 2.839 17.116 1.00 92.56 87 PRO A O 1
ATOM 664 N N . ARG A 1 88 ? 1.796 3.404 15.746 1.00 94.50 88 ARG A N 1
ATOM 665 C CA . ARG A 1 88 ? 1.634 2.090 15.119 1.00 94.50 88 ARG A CA 1
ATOM 666 C C . ARG A 1 88 ? 1.830 2.197 13.618 1.00 94.50 88 ARG A C 1
ATOM 668 O O . ARG A 1 88 ? 1.282 3.088 12.979 1.00 94.50 88 ARG A O 1
ATOM 675 N N . ILE A 1 89 ? 2.534 1.217 13.062 1.00 96.56 89 ILE A N 1
ATOM 676 C CA . ILE A 1 89 ? 2.587 0.979 11.622 1.00 96.56 89 ILE A CA 1
ATOM 677 C C . ILE A 1 89 ? 2.124 -0.443 11.306 1.00 96.56 89 ILE A C 1
ATOM 679 O O . ILE A 1 89 ? 2.333 -1.358 12.106 1.00 96.56 89 ILE A O 1
ATOM 683 N N . VAL A 1 90 ? 1.515 -0.628 10.138 1.00 96.94 90 VAL A N 1
ATOM 684 C CA . VAL A 1 90 ? 1.212 -1.943 9.551 1.00 96.94 90 VAL A CA 1
ATOM 685 C C . VAL A 1 90 ? 1.744 -1.944 8.128 1.00 96.94 90 VAL A C 1
ATOM 687 O O . VAL A 1 90 ? 1.499 -0.995 7.390 1.00 96.94 90 VAL A O 1
ATOM 690 N N . ARG A 1 91 ? 2.478 -2.994 7.751 1.00 97.62 91 ARG A N 1
ATOM 691 C CA . ARG A 1 91 ? 2.937 -3.215 6.377 1.00 97.62 91 ARG A CA 1
ATOM 692 C C . ARG A 1 91 ? 2.308 -4.484 5.836 1.00 97.62 91 ARG A C 1
ATOM 694 O O . ARG A 1 91 ? 2.335 -5.512 6.509 1.00 97.62 91 ARG A O 1
ATOM 701 N N . VAL A 1 92 ? 1.783 -4.393 4.627 1.00 97.44 92 VAL A N 1
ATOM 702 C CA . VAL A 1 92 ? 1.292 -5.512 3.835 1.00 97.44 92 VAL A CA 1
ATOM 703 C C . VAL A 1 92 ? 2.290 -5.708 2.707 1.00 97.44 92 VAL A C 1
ATOM 705 O O . VAL A 1 92 ? 2.384 -4.877 1.808 1.00 97.44 92 VAL A O 1
ATOM 708 N N . HIS A 1 93 ? 3.074 -6.775 2.801 1.00 97.31 93 HIS A N 1
ATOM 709 C CA . HIS A 1 93 ? 3.976 -7.200 1.739 1.00 97.31 93 HIS A CA 1
ATOM 710 C C . HIS A 1 93 ? 3.257 -8.235 0.885 1.00 97.31 93 HIS A C 1
ATOM 712 O O . HIS A 1 93 ? 2.639 -9.147 1.434 1.00 97.31 93 HIS A O 1
ATOM 718 N N . GLY A 1 94 ? 3.359 -8.121 -0.434 1.00 96.88 94 GLY A N 1
ATOM 719 C CA . GLY A 1 94 ? 2.717 -9.080 -1.315 1.00 96.88 94 GLY A CA 1
ATOM 720 C C . GLY A 1 94 ? 3.079 -8.896 -2.776 1.00 96.88 94 GLY A C 1
ATOM 721 O O . GLY A 1 94 ? 4.032 -8.195 -3.131 1.00 96.88 94 GLY A O 1
ATOM 722 N N . VAL A 1 95 ? 2.278 -9.559 -3.598 1.00 97.88 95 VAL A N 1
ATOM 723 C CA . VAL A 1 95 ? 2.241 -9.388 -5.044 1.00 97.88 95 VAL A CA 1
ATOM 724 C C . VAL A 1 95 ? 0.904 -8.769 -5.433 1.00 97.88 95 VAL A C 1
ATOM 726 O O . VAL A 1 95 ? -0.081 -8.966 -4.720 1.00 97.88 95 VAL A O 1
ATOM 729 N N . GLY A 1 96 ? 0.875 -8.010 -6.522 1.00 96.19 96 GLY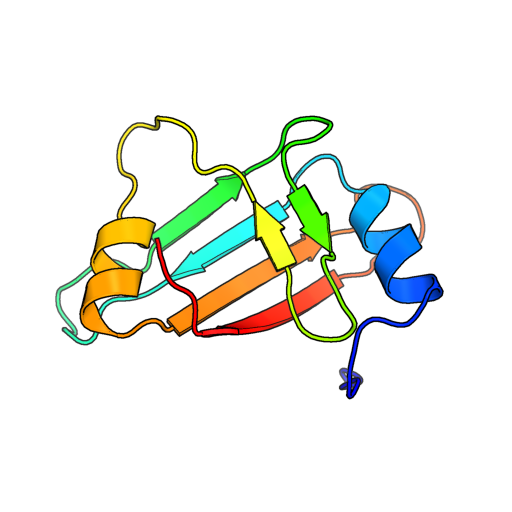 A N 1
ATOM 730 C CA . GLY A 1 96 ? -0.343 -7.387 -7.024 1.00 96.19 96 GLY A CA 1
ATOM 731 C C . GLY A 1 96 ? -0.408 -7.343 -8.544 1.00 96.19 96 GLY A C 1
ATOM 732 O O . GLY A 1 96 ? 0.593 -7.537 -9.235 1.00 96.19 96 GLY A O 1
ATOM 733 N N . ASP A 1 97 ? -1.605 -7.053 -9.028 1.00 94.38 97 ASP A N 1
ATOM 734 C CA . ASP A 1 97 ? -1.982 -6.906 -10.429 1.00 94.38 97 ASP A CA 1
ATOM 735 C C . ASP A 1 97 ? -2.839 -5.638 -10.625 1.00 94.38 97 ASP A C 1
ATOM 737 O O . ASP A 1 97 ? -3.277 -5.020 -9.648 1.00 94.38 97 ASP A O 1
ATOM 741 N N . VAL A 1 98 ? -2.978 -5.196 -11.884 1.00 90.62 98 VAL A N 1
ATOM 742 C CA . VAL A 1 98 ? -3.590 -3.915 -12.305 1.00 90.62 98 VAL A CA 1
ATOM 743 C C . VAL A 1 98 ? -4.428 -4.056 -13.563 1.00 90.62 98 VAL A C 1
ATOM 745 O O . VAL A 1 98 ? -4.012 -4.825 -14.462 1.00 90.62 98 VAL A O 1
#

Solvent-accessible surface area (backbone atoms only — not comparable to full-atom values): 6195 Å² total; per-residue (Å²): 133,90,83,87,73,100,48,59,46,72,72,52,49,60,53,56,73,68,44,69,49,36,36,44,37,31,49,54,90,56,90,86,54,67,76,42,74,44,83,45,69,54,92,88,38,62,46,76,77,54,52,84,44,70,51,65,68,87,70,93,64,102,72,71,52,57,64,58,21,27,73,73,69,17,47,39,35,42,36,40,58,49,91,63,84,70,91,43,74,49,77,48,76,52,72,52,85,134

Foldseek 3Di:
DDDDDPFDDPVNQVQQLPFQKKKKWFWAPDPPTDTDIDIDGDHPQKDDPDRQDIGGDDDDDDDPCVQVRLVHPQWMKMKGFDPDDDTDMDIRTDGDHD

Radius of gyration: 13.75 Å; Cα contacts (8 Å, |Δi|>4): 143; chains: 1; bounding box: 33×28×34 Å

Sequence (98 aa):
MAKTFDGFSDKLRAFIDRQKVFFVATAPLGSDGHVNLSPKGLAGTFAVLDDRTIAYLDFTGSGVETIAHLRENGRICVMFCAFEGPPRIVRVHGVGDV

Mean predicted aligned error: 3.46 Å

Nearest PDB structures (foldseek):
  2x1j-assembly1_A-2  TM=4.820E-01  e=1.321E-01  Deinococcus radiodurans
  1xhn-assembly2_C  TM=4.977E-01  e=9.554E-01  Homo sapiens
  1vq0-assembly1_B  TM=3.467E-01  e=1.920E+00  Thermotoga maritima